Protein 3S9X (pdb70)

Secondary structure (DSSP, 8-state):
------HHHHHHHHHHHHTS-HHHHHT---EEEE-SSSSHHHHHHHHHHHHTTS--EEEEETHHHHTT-----TT-EEEEE-TT--EEEEEEEEEEEEE-GGG--HHHHHHH--TTS-HHHHHHHHHHHHHHHHHHHTS------EEEEEEEEEE-

Nearest PDB structures (foldseek):
  3s9x-assembly1_A  TM=1.006E+00  e=9.193E-34  Vibrio cholerae TMA 21
  1t62-assembly1_B  TM=8.553E-01  e=6.977E-12  Enterococcus faecalis V583
  1t62-assembly1_A  TM=8.504E-01  e=5.417E-11  Enterococcus faecalis V583
  2gks-assembly1_A  TM=3.167E-01  e=1.031E+00  Aquifex aeolicus

Foldseek 3Di:
DQPPDDVLLVVQVVVLLVVDDPVVSVVARAEEEDFDDDDQVVSAVQLVCQLVQQAFKDKDDPCCCVPVPDDDDAQYKYQHAHPVRRGRFIKGWHDKDKDFQLGDDLVLLRNRRPDPSGVVVVNVVVQVVVQVVQVVVVHGDDRGIMMMIGIHTSTD

Sequence (156 aa):
LYFQGEERSQQLFLEQYLSSSVSREVSEKYTSFSADDYFCADEYNANVCADLILRGEKRASCSLEYWYSQKGELPQVGHLQVVTNWDGKPICIIEIITSVSKCCQYNQVSEDFAASEGEGDKSLAWWQEAHRNFFSRECHELGIEFREDLLVLEHFKVVYH

Solvent-accessible surface area: 8951 Å² total

Structure (mmCIF, N/CA/C/O backbone):
data_3S9X
#
_entry.id   3S9X
#
_cell.length_a   35.855
_cell.length_b   39.689
_cell.length_c   128.594
_cell.angle_alpha   90.00
_cell.angle_beta   90.00
_cell.angle_gamma   90.00
#
_symmetry.space_group_name_H-M   'P 21 21 21'
#
loop_
_entity.id
_entity.type
_entity.pdbx_description
1 polymer 'ASCH domain'
2 non-polymer 'CHLORIDE ION'
3 water water
#
loop_
_atom_site.group_PDB
_atom_site.id
_atom_site.type_symbol
_atom_site.label_atom_id
_atom_site.label_alt_id
_atom_site.label_comp_id
_atom_site.label_asym_id
_atom_site.label_entity_id
_atom_site.label_seq_id
_atom_site.pdbx_PDB_ins_code
_atom_site.Cartn_x
_atom_site.Cartn_y
_atom_site.Cartn_z
_atom_site.occupancy
_atom_site.B_iso_or_equiv
_atom_site.auth_seq_id
_atom_site.auth_comp_id
_atom_site.auth_asym_id
_atom_site.auth_atom_id
_atom_site.pdbx_PDB_model_num
ATOM 1 N N . LEU A 1 1 ? 10.754 29.112 13.239 1.00 19.34 -4 LEU A N 1
ATOM 2 C CA . LEU A 1 1 ? 10.073 28.300 14.285 1.00 15.65 -4 LEU A CA 1
ATOM 3 C C . LEU A 1 1 ? 10.959 27.297 14.967 1.00 14.50 -4 LEU A C 1
ATOM 4 O O . LEU A 1 1 ? 10.687 26.853 16.079 1.00 14.25 -4 LEU A O 1
ATOM 9 N N . TYR A 1 2 ? 12.018 26.827 14.280 1.00 15.24 -3 TYR A N 1
ATOM 10 C CA . TYR A 1 2 ? 12.870 25.735 14.835 1.00 14.00 -3 TYR A CA 1
ATOM 11 C C . TYR A 1 2 ? 14.072 26.100 15.612 1.00 12.95 -3 TYR A C 1
ATOM 12 O O . TYR A 1 2 ? 14.640 25.223 16.332 1.00 15.32 -3 TYR A O 1
ATOM 21 N N . PHE A 1 3 ? 14.476 27.353 15.523 1.00 12.03 -2 PHE A N 1
ATOM 22 C CA . PHE A 1 3 ? 15.712 27.742 16.192 1.00 11.39 -2 PHE A CA 1
ATOM 23 C C . PHE A 1 3 ? 15.719 29.167 16.738 1.00 13.47 -2 PHE A C 1
ATOM 24 O O . PHE A 1 3 ? 16.724 29.900 16.725 1.00 12.50 -2 PHE A O 1
ATOM 32 N N . GLN A 1 4 ? 14.580 29.590 17.291 1.00 13.32 -1 GLN A N 1
ATOM 33 C CA . GLN A 1 4 ? 14.466 30.947 17.798 1.00 17.11 -1 GLN A CA 1
ATOM 34 C C . GLN A 1 4 ? 15.430 31.287 18.877 1.00 17.30 -1 GLN A C 1
ATOM 35 O O . GLN A 1 4 ? 15.830 32.480 18.979 1.00 18.72 -1 GLN A O 1
ATOM 41 N N . GLY A 1 5 ? 15.808 30.305 19.704 1.00 15.70 0 GLY A N 1
ATOM 42 C CA . GLY A 1 5 ? 16.738 30.533 20.780 1.00 16.87 0 GLY A CA 1
ATOM 43 C C . GLY A 1 5 ? 18.225 30.425 20.481 1.00 15.59 0 GLY A C 1
ATOM 44 O O . GLY A 1 5 ? 19.038 30.685 21.367 1.00 18.31 0 GLY A O 1
ATOM 53 N N . GLU A 1 7 ? 21.906 31.280 19.479 1.00 11.07 2 GLU A N 1
ATOM 54 C CA . GLU A 1 7 ? 22.756 32.475 19.661 1.00 10.84 2 GLU A CA 1
ATOM 55 C C . GLU A 1 7 ? 22.783 33.259 18.354 1.00 10.40 2 GLU A C 1
ATOM 56 O O . GLU A 1 7 ? 22.880 32.667 17.261 1.00 10.48 2 GLU A O 1
ATOM 62 N N . GLU A 1 8 ? 22.646 34.614 18.437 1.00 10.50 3 GLU A N 1
ATOM 63 C CA . GLU A 1 8 ? 22.359 35.405 17.272 1.00 11.07 3 GLU A CA 1
ATOM 64 C C . GLU A 1 8 ? 23.301 35.298 16.135 1.00 9.61 3 GLU A C 1
ATOM 65 O O . GLU A 1 8 ? 22.902 35.320 14.970 1.00 10.97 3 GLU A O 1
ATOM 71 N N . ARG A 1 9 ? 24.604 35.291 16.447 1.00 9.64 4 ARG A N 1
ATOM 72 C CA . ARG A 1 9 ? 25.570 35.229 15.348 1.00 9.41 4 ARG A CA 1
ATOM 73 C C . ARG A 1 9 ? 25.362 33.949 14.523 1.00 8.88 4 ARG A C 1
ATOM 74 O O . ARG A 1 9 ? 25.390 33.967 13.276 1.00 9.84 4 ARG A O 1
ATOM 82 N N . SER A 1 10 ? 25.165 32.808 15.212 1.00 8.42 5 SER A N 1
ATOM 83 C CA . SER A 1 10 ? 24.939 31.573 14.545 1.00 9.11 5 SER A CA 1
ATOM 84 C C . SER A 1 10 ? 23.566 31.496 13.873 1.00 8.15 5 SER A C 1
ATOM 85 O O . SER A 1 10 ? 23.419 30.977 12.752 1.00 8.77 5 SER A O 1
ATOM 88 N N . GLN A 1 11 ? 22.516 32.075 14.508 1.00 9.00 6 GLN A N 1
ATOM 89 C CA A GLN A 1 11 ? 21.188 32.166 13.883 0.50 10.24 6 GLN A CA 1
ATOM 90 C CA B GLN A 1 11 ? 21.181 32.172 13.881 0.50 10.37 6 GLN A CA 1
ATOM 91 C C . GLN A 1 11 ? 21.239 32.912 12.565 1.00 9.39 6 GLN A C 1
ATOM 92 O O . GLN A 1 11 ? 20.665 32.461 11.554 1.00 10.96 6 GLN A O 1
ATOM 103 N N . LEU A 1 12 ? 21.910 34.065 12.532 1.00 9.20 7 LEU A N 1
ATOM 104 C CA . LEU A 1 12 ? 22.046 34.821 11.317 1.00 9.87 7 LEU A CA 1
ATOM 105 C C . LEU A 1 12 ? 22.716 34.028 10.230 1.00 9.43 7 LEU A C 1
ATOM 106 O O . LEU A 1 12 ? 22.349 34.090 9.041 1.00 10.53 7 LEU A O 1
ATOM 111 N N . PHE A 1 13 ? 23.790 33.332 10.576 1.00 8.87 8 PHE A N 1
ATOM 112 C CA . PHE A 1 13 ? 24.571 32.556 9.609 1.00 8.71 8 PHE A CA 1
ATOM 113 C C . PHE A 1 13 ? 23.722 31.448 9.040 1.00 7.65 8 PHE A C 1
ATOM 114 O O . PHE A 1 13 ? 23.731 31.181 7.822 1.00 8.74 8 PHE A O 1
ATOM 122 N N . LEU A 1 14 ? 23.012 30.735 9.921 1.00 8.16 9 LEU A N 1
ATOM 123 C CA . LEU A 1 14 ? 22.117 29.669 9.494 1.00 7.95 9 LEU A CA 1
ATOM 124 C C . LEU A 1 14 ? 21.013 30.192 8.566 1.00 8.57 9 LEU A C 1
ATOM 125 O O . LEU A 1 14 ? 20.711 29.564 7.561 1.00 10.02 9 LEU A O 1
ATOM 130 N N . GLU A 1 15 ? 20.481 31.377 8.900 1.00 9.94 10 GLU A N 1
ATOM 131 C CA . GLU A 1 15 ? 19.460 31.975 8.020 1.00 11.50 10 GLU A CA 1
ATOM 132 C C . GLU A 1 15 ? 20.036 32.302 6.671 1.00 10.87 10 GLU A C 1
ATOM 133 O O . GLU A 1 15 ? 19.339 32.190 5.654 1.00 11.61 10 GLU A O 1
ATOM 139 N N . GLN A 1 16 ? 21.332 32.691 6.598 1.00 10.11 11 GLN A N 1
ATOM 140 C CA . GLN A 1 16 ? 21.956 32.915 5.306 1.00 11.42 11 GLN A CA 1
ATOM 141 C C . GLN A 1 16 ? 21.970 31.640 4.503 1.00 10.99 11 GLN A C 1
ATOM 142 O O . GLN A 1 16 ? 21.673 31.653 3.286 1.00 11.77 11 GLN A O 1
ATOM 148 N N . TYR A 1 17 ? 22.362 30.529 5.112 1.00 10.27 12 TYR A N 1
ATOM 149 C CA . TYR A 1 17 ? 22.361 29.268 4.374 1.00 9.44 12 TYR A CA 1
ATOM 150 C C . TYR A 1 17 ? 20.926 28.952 3.877 1.00 8.38 12 TYR A C 1
ATOM 151 O O . TYR A 1 17 ? 20.752 28.574 2.760 1.00 9.39 12 TYR A O 1
ATOM 160 N N . LEU A 1 18 ? 19.971 28.971 4.791 1.00 9.32 13 LEU A N 1
ATOM 161 C CA . LEU A 1 18 ? 18.597 28.612 4.382 1.00 10.62 13 LEU A CA 1
ATOM 162 C C . LEU A 1 18 ? 18.056 29.461 3.279 1.00 11.17 13 LEU A C 1
ATOM 163 O O . LEU A 1 18 ? 17.378 28.954 2.396 1.00 13.29 13 LEU A O 1
ATOM 168 N N . SER A 1 19 ? 18.441 30.730 3.252 1.00 11.63 14 SER A N 1
ATOM 169 C CA A SER A 1 19 ? 17.987 31.598 2.201 0.50 13.84 14 SER A CA 1
ATOM 170 C CA B SER A 1 19 ? 18.085 31.663 2.207 0.50 13.44 14 SER A CA 1
ATOM 171 C C . SER A 1 19 ? 18.775 31.378 0.890 1.00 13.04 14 SER A C 1
ATOM 172 O O . SER A 1 19 ? 18.320 31.826 -0.179 1.00 16.37 14 SER A O 1
ATOM 177 N N . SER A 1 20 ? 19.896 30.659 0.919 1.00 12.33 15 SER A N 1
ATOM 178 C CA . SER A 1 20 ? 20.725 30.492 -0.266 1.00 12.96 15 SER A CA 1
ATOM 179 C C . SER A 1 20 ? 20.318 29.205 -1.005 1.00 13.31 15 SER A C 1
ATOM 180 O O . SER A 1 20 ? 20.816 28.890 -2.086 1.00 16.25 15 SER A O 1
ATOM 183 N N . VAL A 1 21 ? 19.342 28.475 -0.486 1.00 11.18 16 VAL A N 1
ATOM 184 C CA . VAL A 1 21 ? 18.831 27.259 -1.117 1.00 11.44 16 VAL A CA 1
ATOM 185 C C . VAL A 1 21 ? 17.310 27.438 -1.396 1.00 8.85 16 VAL A C 1
ATOM 186 O O . VAL A 1 21 ? 16.675 28.325 -0.899 1.00 10.50 16 VAL A O 1
ATOM 190 N N . SER A 1 22 ? 16.775 26.585 -2.221 1.00 9.97 17 SER A N 1
ATOM 191 C CA . SER A 1 22 ? 15.362 26.699 -2.635 1.00 10.04 17 SER A CA 1
ATOM 192 C C . SER A 1 22 ? 14.470 26.398 -1.444 1.00 11.23 17 SER A C 1
ATOM 193 O O . SER A 1 22 ? 14.868 25.744 -0.494 1.00 11.31 17 SER A O 1
ATOM 196 N N . ARG A 1 23 ? 13.213 26.832 -1.546 1.00 11.48 18 ARG A N 1
ATOM 197 C CA . ARG A 1 23 ? 12.225 26.600 -0.462 1.00 13.17 18 ARG A CA 1
ATOM 198 C C . ARG A 1 23 ? 12.078 25.135 -0.238 1.00 15.84 18 ARG A C 1
ATOM 199 O O . ARG A 1 23 ? 11.986 24.692 0.942 1.00 16.34 18 ARG A O 1
ATOM 207 N N . GLU A 1 24 ? 12.164 24.343 -1.293 1.00 18.84 19 GLU A N 1
ATOM 208 C CA . GLU A 1 24 ? 11.976 22.867 -1.141 1.00 23.25 19 GLU A CA 1
ATOM 209 C C . GLU A 1 24 ? 13.032 22.311 -0.227 1.00 21.76 19 GLU A C 1
ATOM 210 O O . GLU A 1 24 ? 12.745 21.471 0.623 1.00 23.78 19 GLU A O 1
ATOM 216 N N . VAL A 1 25 ? 14.252 22.763 -0.445 1.00 18.07 20 VAL A N 1
ATOM 217 C CA . VAL A 1 25 ? 15.388 22.283 0.322 1.00 16.33 20 VAL A CA 1
ATOM 218 C C . VAL A 1 25 ? 15.388 22.827 1.722 1.00 13.80 20 VAL A C 1
ATOM 219 O O . VAL A 1 25 ? 15.546 22.061 2.674 1.00 16.27 20 VAL A O 1
ATOM 223 N N . SER A 1 26 ? 15.143 24.114 1.890 1.00 11.85 21 SER A N 1
ATOM 224 C CA . SER A 1 26 ? 15.231 24.658 3.240 1.00 11.13 21 SER A CA 1
ATOM 225 C C . SER A 1 26 ? 14.137 24.112 4.162 1.00 13.89 21 SER A C 1
ATOM 226 O O . SER A 1 26 ? 14.406 23.928 5.330 1.00 13.98 21 SER A O 1
ATOM 229 N N . GLU A 1 27 ? 12.945 23.886 3.659 1.00 15.36 22 GLU A N 1
ATOM 230 C CA . GLU A 1 27 ? 11.852 23.514 4.487 1.00 17.38 22 GLU A CA 1
ATOM 231 C C . GLU A 1 27 ? 11.968 22.087 4.951 1.00 17.40 22 GLU A C 1
ATOM 232 O O . GLU A 1 27 ? 11.289 21.716 5.934 1.00 20.21 22 GLU A O 1
ATOM 238 N N . LYS A 1 28 ? 12.868 21.276 4.380 1.00 16.53 23 LYS A N 1
ATOM 239 C CA . LYS A 1 28 ? 13.018 19.900 4.826 1.00 19.42 23 LYS A CA 1
ATOM 240 C C . LYS A 1 28 ? 13.767 19.797 6.171 1.00 14.95 23 LYS A C 1
ATOM 241 O O . LYS A 1 28 ? 13.681 18.774 6.849 1.00 16.29 23 LYS A O 1
ATOM 247 N N . TYR A 1 29 ? 14.574 20.804 6.495 1.00 11.75 24 TYR A N 1
ATOM 248 C CA . TYR A 1 29 ? 15.332 20.759 7.715 1.00 10.78 24 TYR A CA 1
ATOM 249 C C . TYR A 1 29 ? 14.499 20.992 8.940 1.00 9.54 24 TYR A C 1
ATOM 250 O O . TYR A 1 29 ? 13.689 21.941 8.984 1.00 12.08 24 TYR A O 1
ATOM 259 N N . THR A 1 30 ? 14.676 20.138 9.934 1.00 9.67 25 THR A N 1
ATOM 260 C CA . THR A 1 30 ? 13.942 20.170 11.210 1.00 10.14 25 THR A CA 1
ATOM 261 C C . THR A 1 30 ? 14.714 20.094 12.500 1.00 9.07 25 THR A C 1
ATOM 262 O O . THR A 1 30 ? 14.152 20.176 13.572 1.00 12.65 25 THR A O 1
ATOM 266 N N . SER A 1 31 ? 16.045 19.942 12.358 1.00 9.62 26 SER A N 1
ATOM 267 C CA . SER A 1 31 ? 16.981 19.695 13.492 1.00 10.44 26 SER A CA 1
ATOM 268 C C . SER A 1 31 ? 18.235 20.517 13.309 1.00 9.50 26 SER A C 1
ATOM 269 O O . SER A 1 31 ? 18.882 20.452 12.299 1.00 9.32 26 SER A O 1
ATOM 272 N N . PHE A 1 32 ? 18.488 21.353 14.303 1.00 9.50 27 PHE A N 1
ATOM 273 C CA . PHE A 1 32 ? 19.508 22.406 14.206 1.00 8.17 27 PHE A CA 1
ATOM 274 C C . PHE A 1 32 ? 20.242 22.565 15.528 1.00 8.46 27 PHE A C 1
ATOM 275 O O . PHE A 1 32 ? 19.673 22.418 16.599 1.00 10.16 27 PHE A O 1
ATOM 283 N N . SER A 1 33 ? 21.531 22.901 15.435 1.00 7.94 28 SER A N 1
ATOM 284 C CA . SER A 1 33 ? 22.298 23.295 16.621 1.00 8.38 28 SER A CA 1
ATOM 285 C C . SER A 1 33 ? 23.457 24.248 16.205 1.00 7.88 28 SER A C 1
ATOM 286 O O . SER A 1 33 ? 23.700 24.441 15.000 1.00 7.74 28 SER A O 1
ATOM 289 N N . ALA A 1 34 ? 24.110 24.803 17.218 1.00 8.10 29 ALA A N 1
ATOM 290 C CA . ALA A 1 34 ? 25.278 25.665 17.029 1.00 8.44 29 ALA A CA 1
ATOM 291 C C . ALA A 1 34 ? 26.249 25.366 18.148 1.00 8.41 29 ALA A C 1
ATOM 292 O O . ALA A 1 34 ? 25.895 25.405 19.303 1.00 11.15 29 ALA A O 1
ATOM 294 N N . ASP A 1 35 ? 27.475 24.978 17.815 1.00 8.47 30 ASP A N 1
ATOM 295 C CA A ASP A 1 35 ? 28.457 24.602 18.846 0.50 9.80 30 ASP A CA 1
ATOM 296 C CA B ASP A 1 35 ? 28.476 24.656 18.835 0.50 9.11 30 ASP A CA 1
ATOM 297 C C . ASP A 1 35 ? 29.842 24.540 18.175 1.00 8.02 30 ASP A C 1
ATOM 298 O O . ASP A 1 35 ? 29.968 24.448 16.958 1.00 8.66 30 ASP A O 1
ATOM 307 N N . TYR A 1 36 ? 30.864 24.550 19.016 1.00 8.44 31 TYR A N 1
ATOM 308 C CA . TYR A 1 36 ? 32.192 24.203 18.652 1.00 8.15 31 TYR A CA 1
ATOM 309 C C . TYR A 1 36 ? 32.445 22.736 18.912 1.00 9.30 31 TYR A C 1
ATOM 310 O O . TYR A 1 36 ? 31.714 22.093 19.662 1.00 9.82 31 TYR A O 1
ATOM 319 N N . PHE A 1 37 ? 33.504 22.199 18.293 1.00 10.30 32 PHE A N 1
ATOM 320 C CA . PHE A 1 37 ? 33.973 20.859 18.536 1.00 10.05 32 PHE A CA 1
ATOM 321 C C . PHE A 1 37 ? 35.103 20.936 19.566 1.00 11.25 32 PHE A C 1
ATOM 322 O O . PHE A 1 37 ? 35.774 21.978 19.726 1.00 11.29 32 PHE A O 1
ATOM 330 N N . CYS A 1 38 ? 35.278 19.829 20.302 1.00 10.77 33 CYS A N 1
ATOM 331 C CA . CYS A 1 38 ? 36.354 19.664 21.274 1.00 12.90 33 CYS A CA 1
ATOM 332 C C . CYS A 1 38 ? 36.061 20.376 22.596 1.00 13.11 33 CYS A C 1
ATOM 333 O O . CYS A 1 38 ? 35.011 21.031 22.738 1.00 14.63 33 CYS A O 1
ATOM 336 N N . ALA A 1 39 ? 37.011 20.293 23.530 1.00 13.41 34 ALA A N 1
ATOM 337 C CA . ALA A 1 39 ? 36.842 20.880 24.860 1.00 13.10 34 ALA A CA 1
ATOM 338 C C . ALA A 1 39 ? 37.916 21.883 25.211 1.00 12.59 34 ALA A C 1
ATOM 339 O O . ALA A 1 39 ? 38.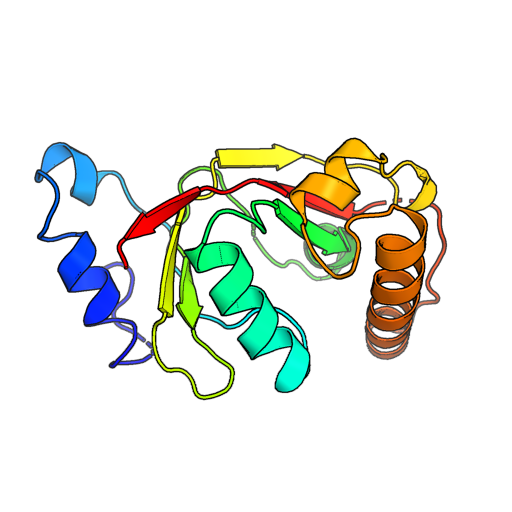009 22.292 26.347 1.00 14.21 34 ALA A O 1
ATOM 341 N N . ASP A 1 40 ? 38.700 22.296 24.227 1.00 12.66 35 ASP A N 1
ATOM 342 C CA . ASP A 1 40 ? 39.710 23.332 24.466 1.00 12.17 35 ASP A CA 1
ATOM 343 C C . ASP A 1 40 ? 39.834 24.225 23.243 1.00 10.92 35 ASP A C 1
ATOM 344 O O . ASP A 1 40 ? 39.462 23.805 22.161 1.00 10.88 35 ASP A O 1
ATOM 349 N N . GLU A 1 41 ? 40.312 25.434 23.435 1.00 10.60 36 GLU A N 1
ATOM 350 C CA . GLU A 1 41 ? 40.368 26.422 22.388 1.00 10.31 36 GLU A CA 1
ATOM 351 C C . GLU A 1 41 ? 41.218 25.992 21.190 1.00 9.53 36 GLU A C 1
ATOM 352 O O . GLU A 1 41 ? 40.803 26.150 20.044 1.00 9.64 36 GLU A O 1
ATOM 358 N N . TYR A 1 42 ? 42.399 25.478 21.458 1.00 10.77 37 TYR A N 1
ATOM 359 C CA . TYR A 1 42 ? 43.302 25.155 20.400 1.00 11.54 37 TYR A CA 1
ATOM 360 C C . TYR A 1 42 ? 42.640 24.138 19.478 1.00 10.87 37 TYR A C 1
ATOM 361 O O . TYR A 1 42 ? 42.630 24.302 18.258 1.00 10.25 37 TYR A O 1
ATOM 370 N N . ASN A 1 43 ? 42.126 23.039 20.057 1.00 10.89 38 ASN A N 1
ATOM 371 C CA . ASN A 1 43 ? 41.518 21.983 19.227 1.00 10.24 38 ASN A CA 1
ATOM 372 C C . ASN A 1 43 ? 40.173 22.450 18.636 1.00 9.10 38 ASN A C 1
ATOM 373 O O . ASN A 1 43 ? 39.894 22.087 17.509 1.00 8.92 38 ASN A O 1
ATOM 378 N N . ALA A 1 44 ? 39.388 23.274 19.354 1.00 9.16 39 ALA A N 1
ATOM 379 C CA . ALA A 1 44 ? 38.114 23.768 18.794 1.00 7.95 39 ALA A CA 1
ATOM 380 C C . ALA A 1 44 ? 38.373 24.520 17.496 1.00 9.09 39 ALA A C 1
ATOM 381 O O . ALA A 1 44 ? 37.701 24.370 16.509 1.00 8.44 39 ALA A O 1
ATOM 383 N N . ASN A 1 45 ? 39.425 25.351 17.521 1.00 8.89 40 ASN A N 1
ATOM 384 C CA . ASN A 1 45 ? 39.670 26.220 16.378 1.00 8.61 40 ASN A CA 1
ATOM 385 C C . ASN A 1 45 ? 40.271 25.441 15.241 1.00 8.36 40 ASN A C 1
ATOM 386 O O . ASN A 1 45 ? 39.940 25.681 14.050 1.00 8.66 40 ASN A O 1
ATOM 391 N N . VAL A 1 46 ? 41.234 24.578 15.556 1.00 8.28 41 VAL A N 1
ATOM 392 C CA . VAL A 1 46 ? 41.813 23.671 14.533 1.00 8.60 41 VAL A CA 1
ATOM 393 C C . VAL A 1 46 ? 40.721 22.805 13.909 1.00 9.28 41 VAL A C 1
ATOM 394 O O . VAL A 1 46 ? 40.623 22.680 12.673 1.00 9.41 41 VAL A O 1
ATOM 398 N N . CYS A 1 47 ? 39.854 22.231 14.727 1.00 8.91 42 CYS A N 1
ATOM 399 C CA . CYS A 1 47 ? 38.790 21.376 14.156 1.00 9.66 42 CYS A CA 1
ATOM 400 C C . CYS A 1 47 ? 37.772 22.164 13.322 1.00 8.43 42 CYS A C 1
ATOM 401 O O . CYS A 1 47 ? 37.347 21.651 12.298 1.00 8.19 42 CYS A O 1
ATOM 404 N N . ALA A 1 48 ? 37.415 23.379 13.738 1.00 8.65 43 ALA A N 1
ATOM 405 C CA . ALA A 1 48 ? 36.489 24.135 12.888 1.00 7.35 43 ALA A CA 1
ATOM 406 C C . ALA A 1 48 ? 37.115 24.307 11.503 1.00 7.47 43 ALA A C 1
ATOM 407 O O . ALA A 1 48 ? 36.438 24.228 10.483 1.00 8.83 43 ALA A O 1
ATOM 409 N N . ASP A 1 49 ? 38.424 24.613 11.456 1.00 8.18 44 ASP A N 1
ATOM 410 C CA . ASP A 1 49 ? 39.097 24.821 10.203 1.00 8.89 44 ASP A CA 1
ATOM 411 C C . ASP A 1 49 ? 39.275 23.533 9.402 1.00 8.17 44 ASP A C 1
ATOM 412 O O . ASP A 1 49 ? 39.147 23.555 8.182 1.00 8.79 44 ASP A O 1
ATOM 417 N N . LEU A 1 50 ? 39.564 22.423 10.056 1.00 8.60 45 LEU A N 1
ATOM 418 C CA . LEU A 1 50 ? 39.619 21.135 9.377 1.00 8.41 45 LEU A CA 1
ATOM 419 C C . LEU A 1 50 ? 38.291 20.820 8.771 1.00 8.02 45 LEU A C 1
ATOM 420 O O . LEU A 1 50 ? 38.201 20.264 7.656 1.00 9.66 45 LEU A O 1
ATOM 425 N N . ILE A 1 51 ? 37.195 21.102 9.511 1.00 8.27 46 ILE A N 1
ATOM 426 C CA . ILE A 1 51 ? 35.861 20.797 8.964 1.00 8.38 46 ILE A CA 1
ATOM 427 C C . ILE A 1 51 ? 35.590 21.688 7.742 1.00 7.66 46 ILE A C 1
ATOM 428 O O . ILE A 1 51 ? 35.187 21.228 6.683 1.00 8.20 46 ILE A O 1
ATOM 433 N N . LEU A 1 52 ? 35.853 22.982 7.891 1.00 8.53 47 LEU A N 1
ATOM 434 C CA . LEU A 1 52 ? 35.718 23.976 6.818 1.00 9.58 47 LEU A CA 1
ATOM 435 C C . LEU A 1 52 ? 36.322 23.459 5.526 1.00 9.94 47 LEU A C 1
ATOM 436 O O . LEU A 1 52 ? 35.759 23.574 4.436 1.00 11.44 47 LEU A O 1
ATOM 441 N N . ARG A 1 53 ? 37.568 22.989 5.654 1.00 9.67 48 ARG A N 1
ATOM 442 C CA . ARG A 1 53 ? 38.418 22.586 4.522 1.00 10.52 48 ARG A CA 1
ATOM 443 C C . ARG A 1 53 ? 38.140 21.166 4.009 1.00 10.01 48 ARG A C 1
ATOM 444 O O . ARG A 1 53 ? 38.854 20.707 3.074 1.00 13.76 48 ARG A O 1
ATOM 452 N N . GLY A 1 54 ? 37.189 20.446 4.619 1.00 10.68 49 GLY A N 1
ATOM 453 C CA . GLY A 1 54 ? 36.892 19.101 4.183 1.00 11.28 49 GLY A CA 1
ATOM 454 C C . GLY A 1 54 ? 37.826 18.022 4.673 1.00 11.27 49 GLY A C 1
ATOM 455 O O . GLY A 1 54 ? 37.761 16.888 4.199 1.00 11.44 49 GLY A O 1
ATOM 456 N N . GLU A 1 55 ? 38.710 18.367 5.606 1.00 10.16 50 GLU A N 1
ATOM 457 C CA . GLU A 1 55 ? 39.611 17.396 6.182 1.00 10.95 50 GLU A CA 1
ATOM 458 C C . GLU A 1 55 ? 39.031 16.570 7.347 1.00 11.44 50 GLU A C 1
ATOM 459 O O . GLU A 1 55 ? 39.406 15.427 7.546 1.00 12.60 50 GLU A O 1
ATOM 465 N N . LYS A 1 56 ? 38.090 17.151 8.079 1.00 9.84 51 LYS A N 1
ATOM 466 C CA . LYS A 1 56 ? 37.399 16.482 9.174 1.00 7.97 51 LYS A CA 1
ATOM 467 C C . LYS A 1 56 ? 35.966 16.345 8.711 1.00 8.00 51 LYS A C 1
ATOM 468 O O . LYS A 1 56 ? 35.288 17.332 8.463 1.00 8.82 51 LYS A O 1
ATOM 474 N N . ARG A 1 57 ? 35.546 15.072 8.573 1.00 8.48 52 ARG A N 1
ATOM 475 C CA . ARG A 1 57 ? 34.235 14.736 7.984 1.00 8.14 52 ARG A CA 1
ATOM 476 C C . ARG A 1 57 ? 33.460 13.776 8.876 1.00 7.49 52 ARG A C 1
ATOM 477 O O . ARG A 1 57 ? 32.440 13.207 8.460 1.00 8.86 52 ARG A O 1
ATOM 485 N N . ALA A 1 58 ? 33.914 13.600 10.128 1.00 8.14 53 ALA A N 1
ATOM 486 C CA . ALA A 1 58 ? 33.281 12.640 11.048 1.00 9.08 53 ALA A CA 1
ATOM 487 C C . ALA A 1 58 ? 33.674 13.052 12.449 1.00 8.64 53 ALA A C 1
ATOM 488 O O . ALA A 1 58 ? 34.650 13.789 12.690 1.00 9.37 53 ALA A O 1
ATOM 490 N N . SER A 1 59 ? 32.903 12.564 13.394 1.00 8.63 54 SER A N 1
ATOM 491 C CA . SER A 1 59 ? 33.134 12.720 14.819 1.00 8.38 54 SER A CA 1
ATOM 492 C C . SER A 1 59 ? 32.503 11.586 15.567 1.00 8.56 54 SER A C 1
ATOM 493 O O . SER A 1 59 ? 31.729 10.842 14.988 1.00 8.94 54 SER A O 1
ATOM 496 N N . CYS A 1 60 ? 32.810 11.453 16.863 1.00 9.64 55 CYS A N 1
ATOM 497 C CA . CYS A 1 60 ? 32.193 10.422 17.645 1.00 9.93 55 CYS A CA 1
ATOM 498 C C . CYS A 1 60 ? 31.987 10.906 19.105 1.00 10.71 55 CYS A C 1
ATOM 499 O O . CYS A 1 60 ? 32.484 11.963 19.535 1.00 12.04 55 CYS A O 1
ATOM 502 N N . SER A 1 61 ? 31.167 10.137 19.814 1.00 10.46 56 SER A N 1
ATOM 503 C CA . SER A 1 61 ? 30.847 10.392 21.197 1.00 10.91 56 SER A CA 1
ATOM 504 C C . SER A 1 61 ? 30.477 9.081 21.897 1.00 9.94 56 SER A C 1
ATOM 505 O O . SER A 1 61 ? 30.148 8.102 21.256 1.00 10.54 56 SER A O 1
ATOM 508 N N . LEU A 1 62 ? 30.514 9.078 23.230 1.00 11.00 57 LEU A N 1
ATOM 509 C CA . LEU A 1 62 ? 30.112 7.912 23.988 1.00 10.48 57 LEU A CA 1
ATOM 510 C C . LEU A 1 62 ? 28.641 7.654 23.877 1.00 12.27 57 LEU A C 1
ATOM 511 O O . LEU A 1 62 ? 27.810 8.507 24.101 1.00 12.23 57 LEU A O 1
ATOM 516 N N . GLU A 1 63 ? 28.297 6.426 23.529 1.00 11.88 58 GLU A N 1
ATOM 517 C CA . GLU A 1 63 ? 26.869 6.059 23.446 1.00 12.60 58 GLU A CA 1
ATOM 518 C C . GLU A 1 63 ? 26.124 6.177 24.794 1.00 14.35 58 GLU A C 1
ATOM 519 O O . GLU A 1 63 ? 24.929 6.454 24.816 1.00 14.38 58 GLU A O 1
ATOM 525 N N . TYR A 1 64 ? 26.861 6.073 25.883 1.00 12.79 59 TYR A N 1
ATOM 52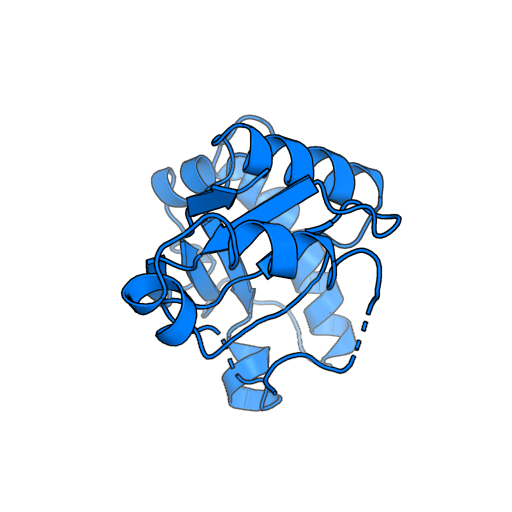6 C CA . TYR A 1 64 ? 26.363 6.193 27.226 1.00 14.08 59 TYR A CA 1
ATOM 527 C C . TYR A 1 64 ? 25.533 7.455 27.388 1.00 14.92 59 TYR A C 1
ATOM 528 O O . TYR A 1 64 ? 24.499 7.466 28.090 1.00 15.83 59 TYR A O 1
ATOM 537 N N . TRP A 1 65 ? 25.921 8.539 26.702 1.00 15.09 60 TRP A N 1
ATOM 538 C CA . TRP A 1 65 ? 25.175 9.799 26.828 1.00 15.51 60 TRP A CA 1
ATOM 539 C C . TRP A 1 65 ? 23.734 9.654 26.388 1.00 16.89 60 TRP A C 1
ATOM 540 O O . TRP A 1 65 ? 22.803 10.368 26.838 1.00 18.86 60 TRP A O 1
ATOM 551 N N . TYR A 1 66 ? 23.507 8.797 25.415 1.00 16.96 61 TYR A N 1
ATOM 552 C CA . TYR A 1 66 ? 22.189 8.687 24.799 1.00 16.17 61 TYR A CA 1
ATOM 553 C C . TYR A 1 66 ? 21.394 7.631 25.533 1.00 18.00 61 TYR A C 1
ATOM 554 O O . TYR A 1 66 ? 20.298 7.895 26.002 1.00 20.50 61 TYR A O 1
ATOM 563 N N . SER A 1 67 ? 21.963 6.442 25.690 1.00 17.94 62 SER A N 1
ATOM 564 C CA . SER A 1 67 ? 21.272 5.361 26.354 1.00 20.08 62 SER A CA 1
ATOM 565 C C . SER A 1 67 ? 21.102 5.526 27.864 1.00 20.82 62 SER A C 1
ATOM 566 O O . SER A 1 67 ? 20.027 5.106 28.394 1.00 23.10 62 SER A O 1
ATOM 569 N N . GLN A 1 68 ? 22.026 6.169 28.550 1.00 20.97 63 GLN A N 1
ATOM 570 C CA . GLN A 1 68 ? 21.919 6.235 29.987 1.00 22.20 63 GLN A CA 1
ATOM 571 C C . GLN A 1 68 ? 21.622 7.605 30.480 1.00 23.31 63 GLN A C 1
ATOM 572 O O . GLN A 1 68 ? 20.917 7.768 31.498 1.00 26.11 63 GLN A O 1
ATOM 578 N N . LYS A 1 69 ? 22.039 8.639 29.746 1.00 22.70 64 LYS A N 1
ATOM 579 C CA . LYS A 1 69 ? 21.819 9.972 30.209 1.00 22.25 64 LYS A CA 1
ATOM 580 C C . LYS A 1 69 ? 20.673 10.664 29.485 1.00 22.87 64 LYS A C 1
ATOM 581 O O . LYS A 1 69 ? 20.385 11.824 29.791 1.00 25.79 64 LYS A O 1
ATOM 587 N N . GLY A 1 70 ? 20.094 9.976 28.511 1.00 21.74 65 GLY A N 1
ATOM 588 C CA . GLY A 1 70 ? 18.907 10.443 27.829 1.00 22.68 65 GLY A CA 1
ATOM 589 C C . GLY A 1 70 ? 19.084 11.545 26.803 1.00 22.31 65 GLY A C 1
ATOM 590 O O . GLY A 1 70 ? 18.114 12.161 26.403 1.00 24.25 65 GLY A O 1
ATOM 591 N N . GLU A 1 71 ? 20.313 11.808 26.381 1.00 20.76 66 GLU A N 1
ATOM 592 C CA . GLU A 1 71 ? 20.559 12.754 25.320 1.00 21.10 66 GLU A CA 1
ATOM 593 C C . GLU A 1 71 ? 19.947 12.264 24.025 1.00 19.50 66 GLU A C 1
ATOM 594 O O . GLU A 1 71 ? 19.868 11.072 23.788 1.00 18.96 66 GLU A O 1
ATOM 600 N N . LEU A 1 72 ? 19.449 13.181 23.220 1.00 21.04 67 LEU A N 1
ATOM 601 C CA . LEU A 1 72 ? 18.871 12.762 21.949 1.00 21.18 67 LEU A CA 1
ATOM 602 C C . LEU A 1 72 ? 19.946 12.317 20.959 1.00 18.68 67 LEU A C 1
ATOM 603 O O . LEU A 1 72 ? 20.994 12.978 20.780 1.00 20.33 67 LEU A O 1
ATOM 616 N N . PRO A 1 74 ? 21.986 11.829 17.613 1.00 15.28 69 PRO A N 1
ATOM 617 C CA . PRO A 1 74 ? 22.158 12.585 16.373 1.00 14.13 69 PRO A CA 1
ATOM 618 C C . PRO A 1 74 ? 21.339 11.976 15.239 1.00 12.91 69 PRO A C 1
ATOM 619 O O . PRO A 1 74 ? 21.169 10.758 15.212 1.00 14.39 69 PRO A O 1
ATOM 623 N N . GLN A 1 75 ? 20.848 12.824 14.348 1.00 13.24 70 GLN A N 1
ATOM 624 C CA . GLN A 1 75 ? 19.994 12.425 13.249 1.00 13.33 70 GLN A CA 1
ATOM 625 C C . GLN A 1 75 ? 20.591 12.834 11.918 1.00 11.14 70 GLN A C 1
ATOM 626 O O . GLN A 1 75 ? 21.075 13.957 11.746 1.00 10.80 70 GLN A O 1
ATOM 632 N N . VAL A 1 76 ? 20.497 11.944 10.941 1.00 11.66 71 VAL A N 1
ATOM 633 C CA . VAL A 1 76 ? 20.720 12.283 9.568 1.00 10.31 71 VAL A CA 1
ATOM 634 C C . VAL A 1 76 ? 19.918 13.518 9.188 1.00 10.83 71 VAL A C 1
ATOM 635 O O . VAL A 1 76 ? 18.735 13.610 9.552 1.00 12.09 71 VAL A O 1
ATOM 639 N N . GLY A 1 77 ? 20.560 14.459 8.494 1.00 9.92 72 GLY A N 1
ATOM 640 C CA . GLY A 1 77 ? 19.902 15.670 8.040 1.00 8.73 72 GLY A CA 1
ATOM 641 C C . GLY A 1 77 ? 19.969 16.840 9.029 1.00 9.91 72 GLY A C 1
ATOM 642 O O . GLY A 1 77 ? 19.608 18.005 8.697 1.00 10.23 72 GLY A O 1
ATOM 643 N N . HIS A 1 78 ? 20.432 16.601 10.266 1.00 9.05 73 HIS A N 1
ATOM 644 C CA . HIS A 1 7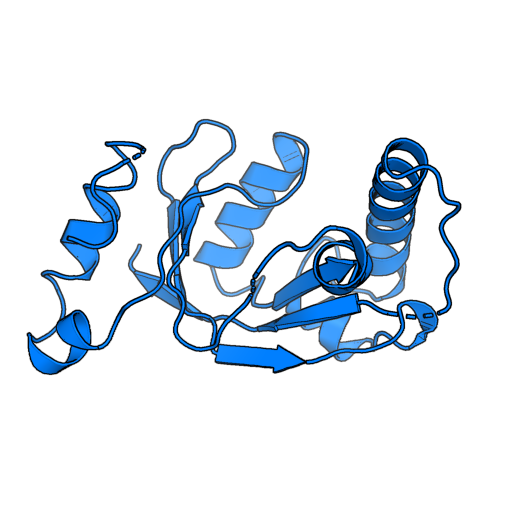8 ? 20.709 17.673 11.193 1.00 8.25 73 HIS A CA 1
ATOM 645 C C . HIS A 1 78 ? 21.705 18.695 10.602 1.00 7.44 73 HIS A C 1
ATOM 646 O O . HIS A 1 78 ? 22.715 18.280 10.043 1.00 8.97 73 HIS A O 1
ATOM 653 N N . LEU A 1 79 ? 21.469 19.970 10.882 1.00 8.05 74 LEU A N 1
ATOM 654 C CA . LEU A 1 79 ? 22.415 21.013 10.576 1.00 7.93 74 LEU A CA 1
ATOM 655 C C . LEU A 1 79 ? 23.018 21.584 11.870 1.00 7.78 74 LEU A C 1
ATOM 656 O O . LEU A 1 79 ? 22.327 21.947 12.789 1.00 9.55 74 LEU A O 1
ATOM 661 N N . GLN A 1 80 ? 24.343 21.651 11.863 1.00 7.68 75 GLN A N 1
ATOM 662 C CA . GLN A 1 80 ? 25.087 22.278 12.944 1.00 7.41 75 GLN A CA 1
ATOM 663 C C . GLN A 1 80 ? 25.861 23.480 12.353 1.00 7.12 75 GLN A C 1
ATOM 664 O O . GLN A 1 80 ? 26.678 23.310 11.423 1.00 7.97 75 GLN A O 1
ATOM 670 N N . VAL A 1 81 ? 25.666 24.642 12.974 1.00 6.75 76 VAL A N 1
ATOM 671 C CA . VAL A 1 81 ? 26.541 25.744 12.777 1.00 8.19 76 VAL A CA 1
ATOM 672 C C . VAL A 1 81 ? 27.784 25.436 13.602 1.00 6.71 76 VAL A C 1
ATOM 673 O O . VAL A 1 81 ? 27.720 25.397 14.846 1.00 8.28 76 VAL A O 1
ATOM 677 N N . VAL A 1 82 ? 28.893 25.251 12.917 1.00 7.33 77 VAL A N 1
ATOM 678 C CA . VAL A 1 82 ? 30.225 24.976 13.535 1.00 6.50 77 VAL A CA 1
ATOM 679 C C . VAL A 1 82 ? 30.856 26.302 13.837 1.00 6.95 77 VAL A C 1
ATOM 680 O O . VAL A 1 82 ? 31.164 27.061 12.926 1.00 8.02 77 VAL A O 1
ATOM 684 N N . THR A 1 83 ? 31.003 26.615 15.117 1.00 8.30 78 THR A N 1
ATOM 685 C CA . THR A 1 83 ? 31.672 27.840 15.519 1.00 8.10 78 THR A CA 1
ATOM 686 C C . THR A 1 83 ? 33.106 27.535 15.972 1.00 8.45 78 THR A C 1
ATOM 687 O O . THR A 1 83 ? 33.468 26.362 16.229 1.00 8.17 78 THR A O 1
ATOM 691 N N . ASN A 1 84 ? 33.898 28.584 16.068 1.00 7.88 79 ASN A N 1
ATOM 692 C CA . ASN A 1 84 ? 35.122 28.486 16.784 1.00 8.15 79 ASN A CA 1
ATOM 693 C C . ASN A 1 84 ? 34.882 28.594 18.275 1.00 7.62 79 ASN A C 1
ATOM 694 O O . ASN A 1 84 ? 33.757 28.626 18.753 1.00 7.91 79 ASN A O 1
ATOM 699 N N . TRP A 1 85 ? 35.962 28.577 19.060 1.00 7.40 80 TRP A N 1
ATOM 700 C CA . TRP A 1 85 ? 35.854 28.620 20.503 1.00 8.20 80 TRP A CA 1
ATOM 701 C C . TRP A 1 85 ? 35.022 29.777 21.018 1.00 7.94 80 TRP A C 1
ATOM 702 O O . TRP A 1 85 ? 34.358 29.617 22.042 1.00 9.49 80 TRP A O 1
ATOM 713 N N . ASP A 1 86 ? 35.185 30.892 20.339 1.00 9.69 81 ASP A N 1
ATOM 714 C CA . ASP A 1 86 ? 34.545 32.128 20.676 1.00 9.35 81 ASP A CA 1
ATOM 715 C C . ASP A 1 86 ? 33.167 32.385 20.055 1.00 8.49 81 ASP A C 1
ATOM 716 O O . ASP A 1 86 ? 32.644 33.485 20.207 1.00 10.89 81 ASP A O 1
ATOM 721 N N . GLY A 1 87 ? 32.635 31.320 19.481 1.00 8.63 82 GLY A N 1
ATOM 722 C CA . GLY A 1 87 ? 31.287 31.388 18.964 1.00 9.62 82 GLY A CA 1
ATOM 723 C C . GLY A 1 87 ? 31.126 32.012 17.582 1.00 9.31 82 GLY A C 1
ATOM 724 O O . GLY A 1 87 ? 29.991 32.227 17.148 1.00 10.43 82 GLY A O 1
ATOM 725 N N . LYS A 1 88 ? 32.189 32.398 16.929 1.00 8.73 83 LYS A N 1
ATOM 726 C CA . LYS A 1 88 ? 32.146 32.912 15.589 1.00 7.48 83 LYS A CA 1
ATOM 727 C C . LYS A 1 88 ? 31.767 31.784 14.645 1.00 8.04 83 LYS A C 1
ATOM 728 O O . LYS A 1 88 ? 32.448 30.782 14.622 1.00 8.05 83 LYS A O 1
ATOM 734 N N . PRO A 1 89 ? 30.715 31.944 13.856 1.00 8.42 84 PRO A N 1
ATOM 735 C CA . PRO A 1 89 ? 30.384 30.857 12.858 1.00 7.98 84 PRO A CA 1
ATOM 736 C C . PRO A 1 89 ? 31.507 30.678 11.836 1.00 7.75 84 PRO A C 1
ATOM 737 O O . PRO A 1 89 ? 31.951 31.709 11.269 1.00 9.34 84 PRO A O 1
ATOM 741 N N . ILE A 1 90 ? 31.901 29.426 11.612 1.00 7.34 85 ILE A N 1
ATOM 742 C CA . ILE A 1 90 ? 32.949 29.150 10.612 1.00 8.13 85 ILE A CA 1
ATOM 743 C C . ILE A 1 90 ? 32.301 28.422 9.393 1.00 7.13 85 ILE A C 1
ATOM 744 O O . ILE A 1 90 ? 32.578 28.755 8.247 1.00 8.85 85 ILE A O 1
ATOM 749 N N . CYS A 1 91 ? 31.443 27.443 9.634 1.00 7.17 86 CYS A N 1
ATOM 750 C CA . CYS A 1 91 ? 30.788 26.719 8.547 1.00 7.77 86 CYS A CA 1
ATOM 751 C C . CYS A 1 91 ? 29.521 26.052 9.120 1.00 6.72 86 CYS A C 1
ATOM 752 O O . CYS A 1 91 ? 29.266 26.100 10.287 1.00 7.38 86 CYS A O 1
ATOM 755 N N . ILE A 1 92 ? 28.749 25.464 8.204 1.00 7.12 87 ILE A N 1
ATOM 756 C CA . ILE A 1 92 ? 27.584 24.707 8.589 1.00 6.64 87 ILE A CA 1
ATOM 757 C C . ILE A 1 92 ? 27.771 23.273 8.025 1.00 6.37 87 ILE A C 1
ATOM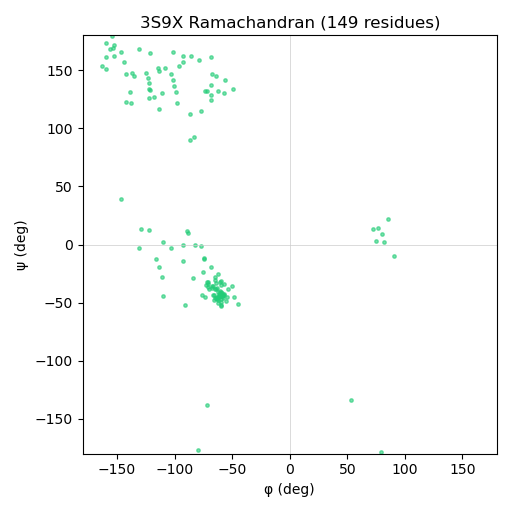 758 O O . ILE A 1 92 ? 28.076 23.141 6.829 1.00 7.96 87 ILE A O 1
ATOM 763 N N . ILE A 1 93 ? 27.502 22.277 8.859 1.00 7.04 88 ILE A N 1
ATOM 764 C CA . ILE A 1 93 ? 27.567 20.904 8.476 1.00 7.69 88 ILE A CA 1
ATOM 765 C C . ILE A 1 93 ? 26.217 20.243 8.521 1.00 7.54 88 ILE A C 1
ATOM 766 O O . ILE A 1 93 ? 25.355 20.672 9.309 1.00 8.57 88 ILE A O 1
ATOM 771 N N . GLU A 1 94 ? 26.021 19.209 7.677 1.00 7.65 89 GLU A N 1
ATOM 772 C CA . GLU A 1 94 ? 24.781 18.422 7.625 1.00 8.15 89 GLU A CA 1
ATOM 773 C C . GLU A 1 94 ? 25.220 16.976 7.895 1.00 7.98 89 GLU A C 1
ATOM 774 O O . GLU A 1 94 ? 26.136 16.431 7.248 1.00 9.12 89 GLU A O 1
ATOM 780 N N . ILE A 1 95 ? 24.593 16.360 8.887 1.00 8.07 90 ILE A N 1
ATOM 781 C CA A ILE A 1 95 ? 24.833 14.964 9.202 0.50 8.31 90 ILE A CA 1
ATOM 782 C CA B ILE A 1 95 ? 24.882 14.964 9.189 0.50 8.77 90 ILE A CA 1
ATOM 783 C C . ILE A 1 95 ? 24.368 14.063 8.050 1.00 9.42 90 ILE A C 1
ATOM 784 O O . ILE A 1 95 ? 23.220 14.169 7.638 1.00 9.63 90 ILE A O 1
ATOM 793 N N . THR A 1 96 ? 25.232 13.129 7.632 1.00 9.65 91 THR A N 1
ATOM 794 C CA . THR A 1 96 ? 24.945 12.250 6.521 1.00 11.01 91 THR A CA 1
ATOM 795 C C . THR A 1 96 ? 24.785 10.769 6.932 1.00 10.13 91 THR A C 1
ATOM 796 O O . THR A 1 96 ? 24.091 10.047 6.244 1.00 11.24 91 THR A O 1
ATOM 800 N N . SER A 1 97 ? 25.290 10.371 8.096 1.00 10.49 92 SER A N 1
ATOM 801 C CA . SER A 1 97 ? 25.118 9.021 8.603 1.00 11.07 92 SER A CA 1
ATOM 802 C C . SER A 1 97 ? 25.403 8.947 10.065 1.00 10.37 92 SER A C 1
ATOM 803 O O . SER A 1 97 ? 26.172 9.753 10.593 1.00 10.48 92 SER A O 1
ATOM 806 N N . VAL A 1 98 ? 24.790 7.989 10.729 1.00 10.85 93 VAL A N 1
ATOM 807 C CA . VAL A 1 98 ? 24.937 7.721 12.178 1.00 10.88 93 VAL A CA 1
ATOM 808 C C . VAL A 1 98 ? 25.001 6.206 12.373 1.00 10.88 93 VAL A C 1
ATOM 809 O O . VAL A 1 98 ? 24.239 5.450 11.756 1.00 12.50 93 VAL A O 1
ATOM 813 N N . SER A 1 99 ? 25.985 5.746 13.132 1.00 11.36 94 SER A N 1
ATOM 814 C CA . SER A 1 99 ? 26.096 4.313 13.448 1.00 11.83 94 SER A CA 1
ATOM 815 C C . SER A 1 99 ? 26.854 4.149 14.753 1.00 9.80 94 SER A C 1
ATOM 816 O O . SER A 1 99 ? 27.191 5.150 15.387 1.00 12.05 94 SER A O 1
ATOM 819 N N . LYS A 1 100 ? 27.014 2.888 15.168 1.00 11.77 95 LYS A N 1
ATOM 820 C CA . LYS A 1 100 ? 27.730 2.599 16.426 1.00 12.38 95 LYS A CA 1
ATOM 821 C C . LYS A 1 100 ? 28.887 1.625 16.242 1.00 12.10 95 LYS A C 1
ATOM 822 O O . LYS A 1 100 ? 28.803 0.746 15.377 1.00 14.74 95 LYS A O 1
ATOM 828 N N . CYS A 1 101 ? 29.928 1.800 17.042 1.00 10.95 96 CYS A N 1
ATOM 829 C CA A CYS A 1 101 ? 31.003 0.774 17.101 0.50 10.30 96 CYS A CA 1
ATOM 830 C CA B CYS A 1 101 ? 31.104 0.962 16.968 0.50 11.33 96 CYS A CA 1
ATOM 831 C C . CYS A 1 101 ? 31.722 0.921 18.403 1.00 11.09 96 CYS A C 1
ATOM 832 O O . CYS A 1 101 ? 31.656 1.948 19.042 1.00 12.51 96 CYS A O 1
ATOM 837 N N . GLN A 1 102 ? 32.336 -0.183 18.834 1.00 11.31 97 GLN A N 1
ATOM 838 C CA . GLN A 1 102 ? 33.137 -0.133 20.050 1.00 11.42 97 GLN A CA 1
ATOM 839 C C . GLN A 1 102 ? 34.365 0.709 19.847 1.00 11.00 97 GLN A C 1
ATOM 840 O O . GLN A 1 102 ? 34.985 0.656 18.789 1.00 10.98 97 GLN A O 1
ATOM 846 N N . TYR A 1 103 ? 34.778 1.386 20.907 1.00 11.00 98 TYR A N 1
ATOM 847 C CA . TYR A 1 103 ? 36.027 2.135 20.913 1.00 11.88 98 TYR A CA 1
ATOM 848 C C . TYR A 1 103 ? 37.218 1.304 20.378 1.00 11.69 98 TYR A C 1
ATOM 849 O O . TYR A 1 103 ? 37.918 1.758 19.454 1.00 12.59 98 TYR A O 1
ATOM 858 N N . ASN A 1 104 ? 37.321 0.047 20.843 1.00 10.42 99 ASN A N 1
ATOM 859 C CA . ASN A 1 104 ? 38.448 -0.772 20.457 1.00 11.14 99 ASN A CA 1
ATOM 860 C C . ASN A 1 104 ? 38.360 -1.360 19.041 1.00 10.07 99 ASN A C 1
ATOM 861 O O . ASN A 1 104 ? 39.252 -2.065 18.645 1.00 13.88 99 ASN A O 1
ATOM 866 N N . GLN A 1 105 ? 37.258 -1.082 18.349 1.00 10.71 100 GLN A N 1
ATOM 867 C CA . GLN A 1 105 ? 37.053 -1.528 17.002 1.00 10.63 100 GLN A CA 1
ATOM 868 C C . GLN A 1 105 ? 37.099 -0.388 15.994 1.00 11.51 100 GLN A C 1
ATOM 869 O O . GLN A 1 105 ? 36.928 -0.628 14.794 1.00 13.40 100 GLN A O 1
ATOM 875 N N . VAL A 1 106 ? 37.361 0.834 16.429 1.00 11.81 101 VAL A N 1
ATOM 876 C CA . VAL A 1 106 ? 37.507 1.946 15.505 1.00 12.61 101 VAL A CA 1
ATOM 877 C C . VAL A 1 106 ? 38.577 1.687 14.497 1.00 12.00 101 VAL A C 1
ATOM 878 O O . VAL A 1 106 ? 39.665 1.253 14.843 1.00 12.60 101 VAL A O 1
ATOM 882 N N . SER A 1 107 ? 38.269 1.896 13.249 1.00 12.31 102 SER A N 1
ATOM 883 C CA . SER A 1 107 ? 39.150 1.631 12.126 1.00 12.47 102 SER A CA 1
ATOM 884 C C . SER A 1 107 ? 40.104 2.731 11.786 1.00 10.98 102 SER A C 1
ATOM 885 O O . SER A 1 107 ? 39.867 3.920 12.128 1.00 11.55 102 SER A O 1
ATOM 888 N N . GLU A 1 108 ? 41.140 2.398 11.036 1.00 12.46 103 GLU A N 1
ATOM 889 C CA . GLU A 1 108 ? 42.043 3.409 10.496 1.00 12.41 103 GLU A CA 1
ATOM 890 C C . GLU A 1 108 ? 41.281 4.372 9.604 1.00 11.98 103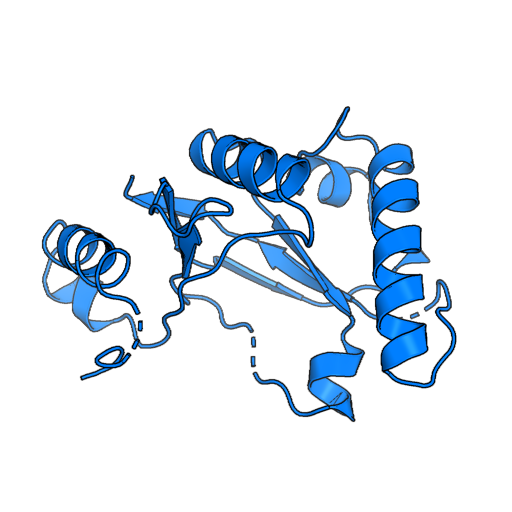 GLU A C 1
ATOM 891 O O . GLU A 1 108 ? 41.536 5.562 9.614 1.00 11.36 103 GLU A O 1
ATOM 897 N N . ASP A 1 109 ? 40.361 3.856 8.793 1.00 11.77 104 ASP A N 1
ATOM 898 C CA . ASP A 1 109 ? 39.636 4.723 7.906 1.00 13.14 104 ASP A CA 1
ATOM 899 C C . ASP A 1 109 ? 38.767 5.739 8.679 1.00 11.95 104 ASP A C 1
ATOM 900 O O . ASP A 1 109 ? 38.622 6.878 8.286 1.00 11.96 104 ASP A O 1
ATOM 905 N N . PHE A 1 110 ? 38.137 5.335 9.790 1.00 10.27 105 PHE A N 1
ATOM 906 C CA . PHE A 1 110 ? 37.351 6.274 10.562 1.00 10.60 105 PHE A CA 1
ATOM 907 C C . PHE A 1 110 ? 38.224 7.363 11.187 1.00 10.36 105 PHE A C 1
ATOM 908 O O . PHE A 1 110 ? 37.928 8.531 11.161 1.00 10.57 105 PHE A O 1
ATOM 916 N N . ALA A 1 111 ? 39.369 6.957 11.751 1.00 10.30 106 ALA A N 1
ATOM 917 C CA . ALA A 1 111 ? 40.319 7.887 12.317 1.00 10.44 106 ALA A CA 1
ATOM 918 C C . ALA A 1 111 ? 40.727 8.895 11.220 1.00 10.36 106 ALA A C 1
ATOM 919 O O . ALA A 1 111 ? 40.806 10.097 11.486 1.00 9.86 106 ALA A O 1
ATOM 921 N N . ALA A 1 112 ? 40.977 8.404 10.003 1.00 10.45 107 ALA A N 1
ATOM 922 C CA . ALA A 1 112 ? 41.364 9.336 8.915 1.00 11.89 107 ALA A CA 1
ATOM 923 C C . ALA A 1 112 ? 40.241 10.316 8.559 1.00 10.86 107 ALA A C 1
ATOM 924 O O . ALA A 1 112 ? 40.467 11.466 8.309 1.00 10.94 107 ALA A O 1
ATOM 926 N N . SER A 1 113 ? 38.970 9.846 8.572 1.00 9.55 108 SER A N 1
ATOM 927 C CA . SER A 1 113 ? 37.794 10.688 8.337 1.00 10.44 108 SER A CA 1
ATOM 928 C C . SER A 1 113 ? 37.655 11.739 9.396 1.00 9.42 108 SER A C 1
ATOM 929 O O . SER A 1 113 ? 37.198 12.870 9.131 1.00 9.71 108 SER A O 1
ATOM 932 N N . GLU A 1 114 ? 37.982 11.403 10.652 1.00 9.06 109 GLU A N 1
ATOM 933 C CA . GLU A 1 114 ? 37.968 12.410 11.711 1.00 8.93 109 GLU A CA 1
ATOM 934 C C . GLU A 1 114 ? 39.033 13.481 11.460 1.00 9.08 109 GLU A C 1
ATOM 935 O O . GLU A 1 114 ? 38.877 14.613 11.913 1.00 10.59 109 GLU A O 1
ATOM 941 N 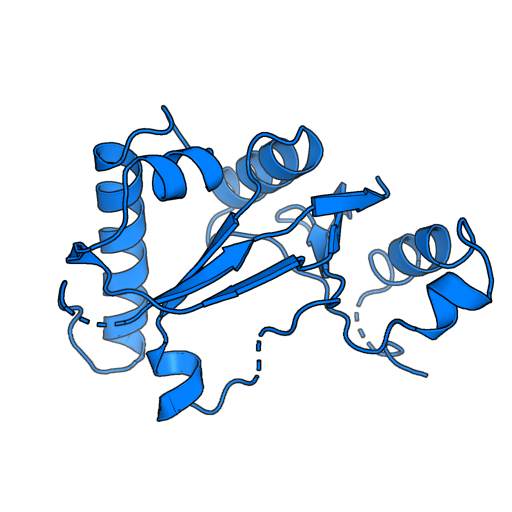N . GLY A 1 115 ? 40.112 13.136 10.770 1.00 9.36 110 GLY A N 1
ATOM 942 C CA . GLY A 1 115 ? 41.029 14.084 10.139 1.00 9.75 110 GLY A CA 1
ATOM 943 C C . GLY A 1 115 ? 41.948 14.897 10.992 1.00 9.78 110 GLY A C 1
ATOM 944 O O . GLY A 1 115 ? 42.537 15.873 10.523 1.00 11.00 110 GLY A O 1
ATOM 945 N N . GLU A 1 116 ? 42.096 14.527 12.274 1.00 8.61 111 GLU A N 1
ATOM 946 C CA . GLU A 1 116 ? 42.945 15.281 13.230 1.00 9.77 111 GLU A CA 1
ATOM 947 C C . GLU A 1 116 ? 44.381 14.746 13.316 1.00 9.18 111 GLU A C 1
ATOM 948 O O . GLU A 1 116 ? 44.683 13.575 12.970 1.00 10.30 111 GLU A O 1
ATOM 954 N N . GLY A 1 117 ? 45.280 15.625 13.750 1.00 10.44 112 GLY A N 1
ATOM 955 C CA . GLY A 1 117 ? 46.704 15.259 13.838 1.00 11.87 112 GLY A CA 1
ATOM 956 C C . GLY A 1 117 ? 47.210 14.714 12.527 1.00 10.96 112 GLY A C 1
ATOM 957 O O . GLY A 1 117 ? 46.985 15.263 11.468 1.00 11.91 112 GLY A O 1
ATOM 958 N N . ASP A 1 118 ? 47.942 13.598 12.598 1.00 11.57 113 ASP A N 1
ATOM 959 C CA . ASP A 1 118 ? 48.483 12.991 11.420 1.00 10.80 113 ASP A CA 1
ATOM 960 C C . ASP A 1 118 ? 47.526 11.992 10.772 1.00 11.43 113 ASP A C 1
ATOM 961 O O . ASP A 1 118 ? 47.925 11.248 9.899 1.00 12.26 113 ASP A O 1
ATOM 966 N N . LYS A 1 119 ? 46.291 11.989 11.266 1.00 10.66 114 LYS A N 1
ATOM 967 C CA . LYS A 1 119 ? 45.206 11.140 10.738 1.00 11.17 114 LYS A CA 1
ATOM 968 C C . LYS A 1 119 ? 45.283 9.677 11.094 1.00 11.11 114 LYS A C 1
ATOM 969 O O . LYS A 1 119 ? 44.489 8.875 10.633 1.00 13.25 114 LYS A O 1
ATOM 975 N N . SER A 1 120 ? 46.293 9.324 11.902 1.00 10.82 115 SER A N 1
ATOM 976 C CA . SER A 1 120 ? 46.508 7.943 12.256 1.00 11.46 115 SER A CA 1
ATOM 977 C C . SER A 1 120 ? 45.554 7.472 13.348 1.00 10.95 115 SER A C 1
ATOM 978 O O . SER A 1 120 ? 45.009 8.276 14.115 1.00 10.30 115 SER A O 1
ATOM 981 N N . LEU A 1 121 ? 45.384 6.151 13.402 1.00 11.66 116 LEU A N 1
ATOM 982 C CA . LEU A 1 121 ? 44.558 5.575 14.485 1.00 11.64 116 LEU A CA 1
ATOM 983 C C . LEU A 1 121 ? 45.271 5.771 15.822 1.00 12.12 116 LEU A C 1
ATOM 984 O O . LEU A 1 121 ? 44.623 6.044 16.799 1.00 13.50 116 LEU A O 1
ATOM 989 N N . ALA A 1 122 ? 46.612 5.685 15.834 1.00 13.72 117 ALA A N 1
ATOM 990 C CA . ALA A 1 122 ? 47.275 5.915 17.112 1.00 14.36 117 ALA A CA 1
ATOM 991 C C . ALA A 1 122 ? 46.975 7.318 17.712 1.00 13.50 117 ALA A C 1
ATOM 992 O O . ALA A 1 122 ? 46.717 7.500 18.922 1.00 16.06 117 ALA A O 1
ATOM 994 N N . TRP A 1 123 ? 47.039 8.328 16.867 1.00 14.70 118 TRP A N 1
ATOM 995 C CA . TRP A 1 123 ? 46.770 9.699 17.308 1.00 14.58 118 TRP A CA 1
ATOM 996 C C . TRP A 1 123 ? 45.321 9.827 17.787 1.00 15.35 118 TRP A C 1
ATOM 997 O O . TRP A 1 123 ? 45.042 10.398 18.808 1.00 16.32 118 TRP A O 1
ATOM 1008 N N . TRP A 1 124 ? 44.403 9.275 17.014 1.00 12.75 119 TRP A N 1
ATOM 1009 C CA . TRP A 1 124 ? 42.977 9.236 17.347 1.00 13.25 119 TRP A CA 1
ATOM 1010 C C . TRP A 1 124 ? 42.790 8.597 18.731 1.00 13.36 119 TRP A C 1
ATOM 1011 O O . TRP A 1 124 ? 41.985 9.128 19.538 1.00 14.44 119 TRP A O 1
ATOM 1022 N N . GLN A 1 125 ? 43.502 7.470 18.956 1.00 14.63 120 GLN A N 1
ATOM 1023 C CA . GLN A 1 125 ? 43.334 6.764 20.239 1.00 16.77 120 GLN A CA 1
ATOM 1024 C C . GLN A 1 125 ? 43.807 7.580 21.398 1.00 18.96 120 GLN A C 1
ATOM 1025 O O . GLN A 1 125 ? 43.171 7.629 22.446 1.00 22.63 120 GLN A O 1
ATOM 1031 N N . GLU A 1 126 ? 44.977 8.184 21.264 1.00 20.85 121 GLU A N 1
ATOM 1032 C CA . GLU A 1 126 ? 45.599 8.919 22.357 1.00 23.06 121 GLU A CA 1
ATOM 1033 C C . GLU A 1 126 ? 44.642 10.029 22.752 1.00 23.79 121 GLU A C 1
ATOM 1034 O O . GLU A 1 126 ? 44.208 10.169 23.950 1.00 24.51 121 GLU A O 1
ATOM 1036 N N . ALA A 1 127 ? 44.177 10.770 21.741 1.00 22.06 122 ALA A N 1
ATOM 1037 C CA . ALA A 1 127 ? 43.257 11.874 21.968 1.00 20.27 122 ALA A CA 1
ATOM 1038 C C . ALA A 1 127 ? 41.889 11.501 22.581 1.00 20.23 122 ALA A C 1
ATOM 1039 O O . ALA A 1 127 ? 41.443 12.044 23.610 1.00 19.74 122 ALA A O 1
ATOM 1041 N N . HIS A 1 128 ? 41.277 10.491 22.027 1.00 17.40 123 HIS A N 1
ATOM 1042 C CA . HIS A 1 128 ? 39.977 10.083 22.499 1.00 16.52 123 HIS A CA 1
ATOM 1043 C C . HIS A 1 128 ? 40.045 9.383 23.857 1.00 17.22 123 HIS A C 1
ATOM 1044 O O . HIS A 1 128 ? 39.123 9.518 24.646 1.00 17.36 123 HIS A O 1
ATOM 1051 N N . ARG A 1 129 ? 41.092 8.621 24.135 1.00 17.20 124 ARG A N 1
ATOM 1052 C CA . ARG A 1 129 ? 41.130 7.926 25.447 1.00 17.08 124 ARG A CA 1
ATOM 1053 C C . ARG A 1 129 ? 41.148 8.930 26.577 1.00 18.05 124 ARG A C 1
ATOM 1054 O O . ARG A 1 129 ? 40.402 8.818 27.565 1.00 18.51 124 ARG A O 1
ATOM 1062 N N . ASN A 1 130 ? 41.916 9.984 26.369 1.00 19.65 125 ASN A N 1
ATOM 1063 C CA . ASN A 1 130 ? 42.031 11.054 27.327 1.00 22.25 125 ASN A CA 1
ATOM 1064 C C . ASN A 1 130 ? 40.723 11.762 27.562 1.00 20.35 125 ASN A C 1
ATOM 1065 O O . ASN A 1 130 ? 40.343 11.956 28.692 1.00 22.11 125 ASN A O 1
ATOM 1070 N N . PHE A 1 131 ? 40.083 12.154 26.479 1.00 19.50 126 PHE A N 1
ATOM 1071 C CA . PHE A 1 131 ? 38.856 12.879 26.542 1.00 18.92 126 PHE A CA 1
ATOM 1072 C C . PHE A 1 131 ? 37.727 12.036 27.116 1.00 17.23 126 PHE A C 1
ATOM 1073 O O . PHE A 1 131 ? 36.998 12.508 27.999 1.00 17.67 126 PHE A O 1
ATOM 1081 N N . PHE A 1 132 ? 37.635 10.778 26.678 1.00 15.83 127 PHE A N 1
ATOM 1082 C CA . PHE A 1 132 ? 36.553 9.951 27.166 1.00 15.69 127 PHE A CA 1
ATOM 1083 C C . PHE A 1 132 ? 36.773 9.557 28.636 1.00 15.16 127 PHE A C 1
ATOM 1084 O O . PHE A 1 132 ? 35.821 9.405 29.397 1.00 16.18 127 PHE A O 1
ATOM 1092 N N . SER A 1 133 ? 38.032 9.392 29.052 1.00 15.22 128 SER A N 1
ATOM 1093 C CA . SER A 1 133 ? 38.308 9.077 30.481 1.00 17.22 128 SER A CA 1
ATOM 1094 C C . SER A 1 133 ? 37.815 10.192 31.398 1.00 18.89 128 SER A C 1
ATOM 1095 O O . SER A 1 133 ? 37.196 9.901 32.423 1.00 19.71 128 SER A O 1
ATOM 1098 N N . ARG A 1 134 ? 38.059 11.431 30.981 1.00 19.82 129 ARG A N 1
ATOM 1099 C CA . ARG A 1 134 ? 37.587 12.605 31.744 1.00 20.58 129 ARG A CA 1
ATOM 1100 C C . ARG A 1 134 ? 36.066 12.650 31.813 1.00 17.92 129 ARG A C 1
ATOM 1101 O O . ARG A 1 134 ? 35.501 12.885 32.889 1.00 19.19 129 ARG A O 1
ATOM 1105 N N . GLU A 1 135 ? 35.407 12.445 30.671 1.00 16.91 130 GLU A N 1
ATOM 1106 C CA . GLU A 1 135 ? 33.928 12.415 30.660 1.00 16.61 130 GLU A CA 1
ATOM 1107 C C . GLU A 1 135 ? 33.421 11.303 31.548 1.00 15.60 130 GLU A C 1
ATOM 1108 O O . GLU A 1 135 ? 32.518 11.501 32.291 1.00 14.82 130 GLU A O 1
ATOM 1114 N N . CYS A 1 136 ? 34.021 10.131 31.481 1.00 14.17 131 CYS A N 1
ATOM 1115 C CA . CYS A 1 136 ? 33.583 9.019 32.252 1.00 13.74 131 CYS A CA 1
ATOM 1116 C C . CYS A 1 136 ? 33.687 9.330 33.774 1.00 12.91 131 CYS A C 1
ATOM 1117 O O . CYS A 1 136 ? 32.745 9.076 34.547 1.00 13.63 131 CYS A O 1
ATOM 1120 N N . HIS A 1 137 ? 34.801 9.928 34.195 1.00 13.18 132 HIS A N 1
ATOM 1121 C CA . HIS A 1 137 ? 34.934 10.277 35.607 1.00 14.08 132 HIS A CA 1
ATOM 1122 C C . HIS A 1 137 ? 33.733 11.156 36.030 1.00 13.24 132 HIS A C 1
ATOM 1123 O O . HIS A 1 137 ? 33.183 10.941 37.105 1.00 14.38 132 HIS A O 1
ATOM 1130 N N . GLU A 1 138 ? 33.415 12.212 35.236 1.00 14.55 133 GLU A N 1
ATOM 1131 C CA . GLU A 1 138 ? 32.303 13.065 35.604 1.00 15.96 133 GLU A CA 1
ATOM 1132 C C . GLU A 1 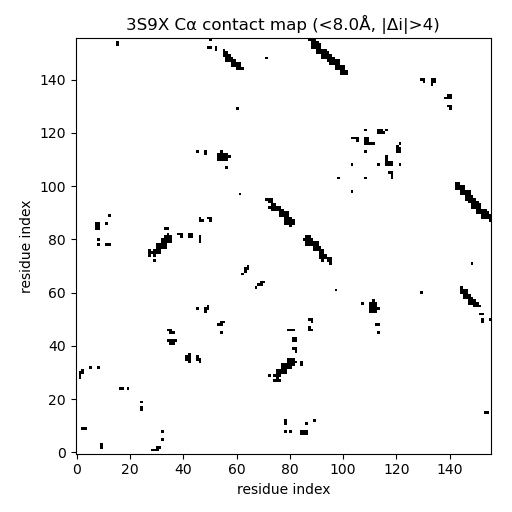138 ? 30.981 12.341 35.570 1.00 15.35 133 GLU A C 1
ATOM 1133 O O . GLU A 1 138 ? 30.117 12.669 36.410 1.00 17.33 133 GLU A O 1
ATOM 1135 N N . LEU A 1 139 ? 30.847 11.334 34.687 1.00 13.97 134 LEU A N 1
ATOM 1136 C CA . LEU A 1 139 ? 29.653 10.488 34.661 1.00 14.67 134 LEU A CA 1
ATOM 1137 C C . LEU A 1 139 ? 29.565 9.478 35.806 1.00 14.18 134 LEU A C 1
ATOM 1138 O O . LEU A 1 139 ? 28.548 8.811 35.976 1.00 17.95 134 LEU A O 1
ATOM 1143 N N . GLY A 1 140 ? 30.669 9.319 36.535 1.00 13.39 135 GLY A N 1
ATOM 1144 C CA . GLY A 1 140 ? 30.685 8.382 37.650 1.00 13.14 135 GLY A CA 1
ATOM 1145 C C . GLY A 1 140 ? 30.994 6.936 37.267 1.00 12.68 135 GLY A C 1
ATOM 1146 O O . GLY A 1 140 ? 30.733 6.033 38.079 1.00 13.06 135 GLY A O 1
ATOM 1147 N N . ILE A 1 141 ? 31.629 6.768 36.120 1.00 13.43 136 ILE A N 1
ATOM 1148 C CA . ILE A 1 141 ? 32.033 5.449 35.613 1.00 13.77 136 ILE A CA 1
ATOM 1149 C C . ILE A 1 141 ? 33.505 5.484 35.180 1.00 13.82 136 ILE A C 1
ATOM 1150 O O . ILE A 1 141 ? 34.111 6.553 35.116 1.00 14.28 136 ILE A O 1
ATOM 1155 N N . GLU A 1 142 ? 34.074 4.285 34.929 1.00 14.96 137 GLU A N 1
ATOM 1156 C CA . GLU A 1 142 ? 35.407 4.207 34.371 1.00 16.34 137 GLU A CA 1
ATOM 1157 C C . GLU A 1 142 ? 35.299 3.909 32.874 1.00 15.77 137 GLU A C 1
ATOM 1158 O O . GLU A 1 142 ? 34.589 3.040 32.425 1.00 17.96 137 GLU A O 1
ATOM 1164 N N . PHE A 1 143 ? 36.175 4.540 32.151 1.00 16.42 138 PHE A N 1
ATOM 1165 C CA . PHE A 1 143 ? 36.280 4.315 30.724 1.00 15.67 138 PHE A CA 1
ATOM 1166 C C . PHE A 1 143 ? 36.811 2.904 30.488 1.00 16.52 138 PHE A C 1
ATOM 1167 O O . PHE A 1 143 ? 37.700 2.442 31.204 1.00 17.64 138 PHE A O 1
ATOM 1175 N N . ARG A 1 144 ? 36.235 2.214 29.535 1.00 15.85 139 ARG A N 1
ATOM 1176 C CA . ARG A 1 144 ? 36.664 0.891 29.101 1.00 15.56 139 ARG A CA 1
ATOM 1177 C C . ARG A 1 144 ? 36.666 0.913 27.567 1.00 15.87 139 ARG A C 1
ATOM 1178 O O . ARG A 1 144 ? 35.826 1.543 26.910 1.00 15.43 139 ARG A O 1
ATOM 1186 N N . GLU A 1 145 ? 37.640 0.194 27.013 1.00 14.76 140 GLU A N 1
ATOM 1187 C CA . GLU A 1 145 ? 37.849 0.188 25.589 1.00 14.54 140 GLU A CA 1
ATOM 1188 C C . GLU A 1 145 ? 36.730 -0.488 24.833 1.00 14.13 140 GLU A C 1
ATOM 1189 O O . GLU A 1 145 ? 36.617 -0.317 23.647 1.00 13.81 140 GLU A O 1
ATOM 1195 N N . ASP A 1 146 ? 35.948 -1.308 25.538 1.00 13.67 141 ASP A N 1
ATOM 1196 C CA . ASP A 1 146 ? 34.764 -1.981 24.954 1.00 14.11 141 ASP A CA 1
ATOM 1197 C C . ASP A 1 146 ? 33.523 -1.129 24.937 1.00 13.13 141 ASP A C 1
ATOM 1198 O O . ASP A 1 146 ? 32.476 -1.611 24.494 1.00 15.40 141 ASP A O 1
ATOM 1211 N N . LEU A 1 148 ? 30.706 1.391 23.729 1.00 11.59 143 LEU A N 1
ATOM 121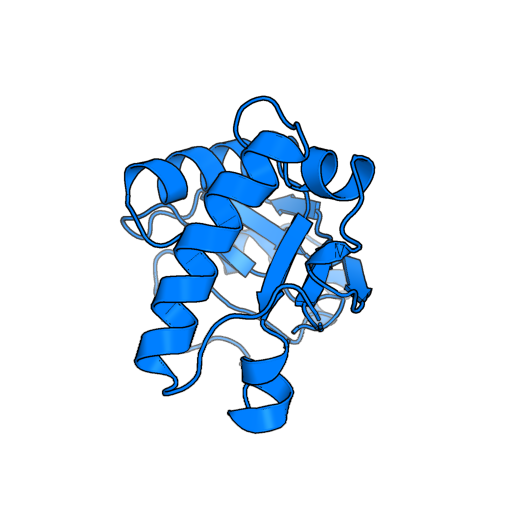2 C CA . LEU A 1 148 ? 30.188 1.787 22.427 1.00 11.44 143 LEU A CA 1
ATOM 1213 C C . LEU A 1 148 ? 30.279 3.278 22.190 1.00 11.13 143 LEU A C 1
ATOM 1214 O O . LEU A 1 148 ? 30.047 4.054 23.107 1.00 12.65 143 LEU A O 1
ATOM 1219 N N . LEU A 1 149 ? 30.564 3.622 20.935 1.00 10.51 144 LEU A N 1
ATOM 1220 C CA . LEU A 1 149 ? 30.597 4.997 20.420 1.00 10.96 144 LEU A CA 1
ATOM 1221 C C . LEU A 1 149 ? 29.464 5.167 19.418 1.00 10.19 144 LEU A C 1
ATOM 1222 O O . LEU A 1 149 ? 29.173 4.220 18.702 1.00 11.86 144 LEU A O 1
ATOM 1227 N N . VAL A 1 150 ? 28.962 6.402 19.351 1.00 10.55 145 VAL A N 1
ATOM 1228 C CA . VAL A 1 150 ? 28.140 6.818 18.243 1.00 10.31 145 VAL A CA 1
ATOM 1229 C C . VAL A 1 150 ? 29.001 7.576 17.254 1.00 9.85 145 VAL A C 1
ATOM 1230 O O . VAL A 1 150 ? 29.652 8.572 17.617 1.00 10.37 145 VAL A O 1
ATOM 1234 N N . LEU A 1 151 ? 29.021 7.071 16.025 1.00 9.27 146 LEU A N 1
ATOM 1235 C CA . LEU A 1 151 ? 29.830 7.642 14.914 1.00 9.62 146 LEU A CA 1
ATOM 1236 C C . LEU A 1 151 ? 28.910 8.491 14.076 1.00 9.90 146 LEU A C 1
ATOM 1237 O O . LEU A 1 151 ? 27.822 8.030 13.654 1.00 11.70 146 LEU A O 1
ATOM 1242 N N . GLU A 1 152 ? 29.340 9.726 13.776 1.00 9.35 147 GLU A N 1
ATOM 1243 C CA . GLU A 1 152 ? 28.609 10.622 12.874 1.00 9.93 147 GLU A CA 1
ATOM 1244 C C . GLU A 1 152 ? 29.502 11.009 11.697 1.00 9.77 147 GLU A C 1
ATOM 1245 O O . GLU A 1 152 ? 30.706 11.280 11.892 1.00 12.81 147 GLU A O 1
ATOM 1251 N N . HIS A 1 153 ? 28.971 10.929 10.488 1.00 9.67 148 HIS A N 1
ATOM 1252 C CA . HIS A 1 153 ? 29.623 11.490 9.327 1.00 8.81 148 HIS A CA 1
ATOM 1253 C C . HIS A 1 153 ? 28.837 12.722 8.886 1.00 8.23 148 HIS A C 1
ATOM 1254 O O . HIS A 1 153 ? 27.600 12.781 9.075 1.00 9.45 148 HIS A O 1
ATOM 1261 N N . PHE A 1 154 ? 29.496 13.682 8.266 1.00 8.38 149 PHE A N 1
ATOM 1262 C CA . PHE A 1 154 ? 28.857 14.923 7.906 1.00 8.04 149 PHE A CA 1
ATOM 1263 C C . PHE A 1 154 ? 29.608 15.586 6.709 1.00 7.82 149 PHE A C 1
ATOM 1264 O O . PHE A 1 154 ? 30.728 15.196 6.391 1.00 9.67 149 PHE A O 1
ATOM 1272 N N . LYS A 1 155 ? 28.940 16.597 6.165 1.00 8.27 150 LYS A N 1
ATOM 1273 C CA . LYS A 1 155 ? 29.463 17.343 5.042 1.00 9.01 150 LYS A CA 1
ATOM 1274 C C . LYS A 1 155 ? 29.223 18.813 5.258 1.00 8.35 150 LYS A C 1
ATOM 1275 O O . LYS A 1 155 ? 28.201 19.189 5.823 1.00 8.52 150 LYS A O 1
ATOM 1281 N N . VAL A 1 156 ? 30.119 19.669 4.762 1.00 8.44 151 VAL A N 1
ATOM 1282 C CA . VAL A 1 156 ? 29.929 21.096 4.758 1.00 7.27 151 VAL A CA 1
ATOM 1283 C C . VAL A 1 156 ? 28.854 21.449 3.716 1.00 8.06 151 VAL A C 1
ATOM 1284 O O . VAL A 1 156 ? 29.005 21.028 2.579 1.00 10.64 151 VAL A O 1
ATOM 1288 N N . VAL A 1 157 ? 27.868 22.282 4.099 1.00 8.19 152 VAL A N 1
ATOM 1289 C CA . VAL A 1 157 ? 26.887 22.832 3.187 1.00 8.43 152 VAL A CA 1
ATOM 1290 C C . VAL A 1 157 ? 26.947 24.348 3.047 1.00 8.78 152 VAL A C 1
ATOM 1291 O O . VAL A 1 157 ? 26.313 24.918 2.161 1.00 10.06 152 VAL A O 1
ATOM 1295 N N . TYR A 1 158 ? 27.676 25.025 3.927 1.00 8.56 153 TYR A N 1
ATOM 1296 C CA . TYR A 1 158 ? 27.775 26.491 3.839 1.00 8.28 153 TYR A CA 1
ATOM 1297 C C . TYR A 1 158 ? 29.001 26.986 4.581 1.00 8.25 153 TYR A C 1
ATOM 1298 O O . TYR A 1 158 ? 29.366 26.442 5.600 1.00 8.16 153 TYR A O 1
ATOM 1307 N N . HIS A 1 159 ? 29.543 28.100 4.124 1.00 8.36 154 HIS A N 1
ATOM 1308 C CA . HIS A 1 159 ? 30.576 28.833 4.836 1.00 8.18 154 HIS A CA 1
ATOM 1309 C C . HIS A 1 159 ? 30.670 30.250 4.302 1.00 9.28 154 HIS A C 1
ATOM 1310 O O . HIS A 1 159 ? 31.209 31.138 4.941 1.00 12.77 154 HIS A O 1
#

B-factor: mean 18.2, std 13.02, range [6.37, 175.09]

CATH classification: 3.10.400.10

Radius of gyration: 15.92 Å; Cα contacts (8 Å, |Δi|>4): 275; chains: 1; bounding box: 38×37×40 Å